Protein AF-C9DQM5-F1 (afdb_monomer_lite)

Sequence (58 aa):
TVFGGQPTKPDYRDVPCAVFSIPPLSVVGLSEQQALEEAKSDVLVYTSSFNPMKNSIS

Structure (mmCIF, N/CA/C/O backbone):
data_AF-C9DQM5-F1
#
_entry.id   AF-C9DQM5-F1
#
loop_
_atom_site.group_PDB
_atom_site.id
_atom_site.type_symbol
_atom_site.label_atom_id
_atom_site.label_alt_id
_atom_site.label_comp_id
_atom_site.label_asym_id
_atom_site.label_entity_id
_atom_site.label_seq_id
_atom_site.pdbx_PDB_ins_code
_atom_site.Cartn_x
_atom_site.Cartn_y
_atom_site.Cartn_z
_atom_site.occupancy
_atom_site.B_iso_or_equiv
_atom_site.auth_seq_id
_atom_site.auth_comp_id
_atom_site.auth_asym_id
_atom_site.auth_atom_id
_atom_site.pdbx_PDB_model_num
ATOM 1 N N . THR A 1 1 ? -29.747 8.112 -0.573 1.00 66.31 1 THR A N 1
ATOM 2 C CA . THR A 1 1 ? -29.356 7.781 -1.959 1.00 66.31 1 THR A CA 1
ATOM 3 C C . THR A 1 1 ? -30.451 8.242 -2.892 1.00 66.31 1 THR A C 1
ATOM 5 O O . THR A 1 1 ? -31.610 8.170 -2.512 1.00 66.31 1 THR A O 1
ATOM 8 N N . VAL A 1 2 ? -30.099 8.797 -4.057 1.00 77.50 2 VAL A N 1
ATOM 9 C CA . VAL A 1 2 ? -31.073 9.397 -4.996 1.00 77.50 2 VAL A CA 1
ATOM 10 C C . VAL A 1 2 ? -31.903 8.319 -5.716 1.00 77.50 2 VAL A C 1
ATOM 12 O O . VAL A 1 2 ? -33.029 8.577 -6.120 1.00 77.50 2 VAL A O 1
ATOM 15 N N . PHE A 1 3 ? -31.395 7.082 -5.787 1.00 81.19 3 PHE A N 1
ATOM 16 C CA . PHE A 1 3 ? -32.062 5.932 -6.402 1.00 81.19 3 PHE A CA 1
ATOM 17 C C . PHE A 1 3 ? -31.823 4.649 -5.586 1.00 81.19 3 PHE A C 1
ATOM 19 O O . PHE A 1 3 ? -30.817 4.536 -4.885 1.00 81.19 3 PHE A O 1
ATOM 26 N N . GLY A 1 4 ? -32.745 3.682 -5.669 1.00 80.44 4 GLY A N 1
ATOM 27 C CA . GLY A 1 4 ? -32.563 2.316 -5.149 1.00 80.44 4 GLY A CA 1
ATOM 28 C C . GLY A 1 4 ? -32.767 2.103 -3.643 1.00 80.44 4 GLY A C 1
ATOM 29 O O . GLY A 1 4 ? -32.680 0.968 -3.191 1.00 80.44 4 GLY A O 1
ATOM 30 N N . GLY A 1 5 ? -33.037 3.149 -2.853 1.00 85.31 5 GLY A N 1
ATOM 31 C CA . GLY A 1 5 ? -33.447 3.043 -1.439 1.00 85.31 5 GLY A CA 1
ATOM 32 C C . GLY A 1 5 ? -32.408 2.470 -0.463 1.00 85.31 5 GLY A C 1
ATOM 33 O O . GLY A 1 5 ? -32.636 2.497 0.740 1.00 85.31 5 GLY A O 1
ATOM 34 N N . GLN A 1 6 ? -31.264 1.991 -0.952 1.00 85.50 6 GLN A N 1
ATOM 35 C CA . GLN A 1 6 ? -30.178 1.461 -0.135 1.00 85.50 6 GLN A CA 1
ATOM 36 C C . GLN A 1 6 ? -29.172 2.576 0.166 1.00 85.50 6 GLN A C 1
ATOM 38 O O . GLN A 1 6 ? -28.510 3.057 -0.761 1.00 85.50 6 GLN A O 1
ATOM 43 N N . PRO A 1 7 ? -29.051 3.052 1.416 1.00 83.69 7 PRO A N 1
ATOM 44 C CA . PRO A 1 7 ? -28.030 4.022 1.780 1.00 83.69 7 PRO A CA 1
ATOM 45 C C . PRO A 1 7 ? -26.655 3.344 1.774 1.00 83.69 7 PRO A C 1
ATOM 47 O O . PRO A 1 7 ? -26.313 2.605 2.687 1.00 83.69 7 PRO A O 1
ATOM 50 N N . THR A 1 8 ? -25.855 3.596 0.737 1.00 86.75 8 THR A N 1
ATOM 51 C CA . THR A 1 8 ? -24.458 3.136 0.673 1.00 86.75 8 THR A CA 1
ATOM 52 C C . THR A 1 8 ? -23.539 4.303 1.012 1.00 86.75 8 THR A C 1
ATOM 54 O O . THR A 1 8 ? -23.570 5.326 0.324 1.00 86.75 8 THR A O 1
ATOM 57 N N . LYS A 1 9 ? -22.745 4.172 2.080 1.00 89.00 9 LYS A N 1
ATOM 58 C CA . LYS A 1 9 ? -21.708 5.145 2.446 1.00 89.00 9 LYS A CA 1
ATOM 59 C C . LYS A 1 9 ? -20.367 4.682 1.857 1.00 89.00 9 LYS A C 1
ATOM 61 O O . LYS A 1 9 ? -20.046 3.507 2.019 1.00 89.00 9 LYS A O 1
ATOM 66 N N . PRO A 1 10 ? -19.592 5.560 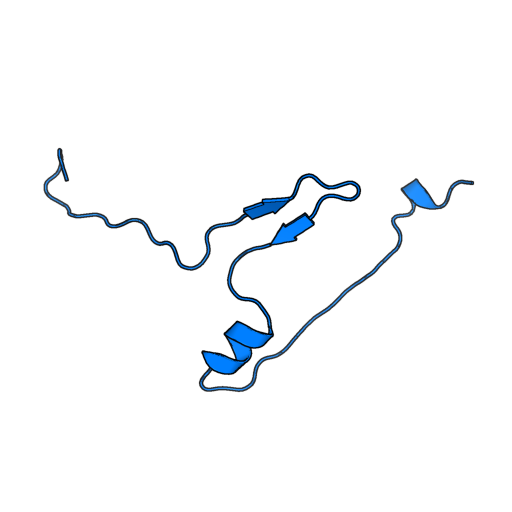1.198 1.00 89.44 10 PRO A N 1
ATOM 67 C CA . PRO A 1 10 ? -18.233 5.228 0.784 1.00 89.44 10 PRO A CA 1
ATOM 68 C C . PRO A 1 10 ? -17.351 4.934 2.003 1.00 89.44 10 PRO A C 1
ATOM 70 O O . PRO A 1 10 ? -17.421 5.640 3.014 1.00 89.44 10 PRO A O 1
ATOM 73 N N . ASP A 1 11 ? -16.540 3.884 1.898 1.00 92.69 11 ASP A N 1
ATOM 74 C CA . ASP A 1 11 ? -15.501 3.577 2.875 1.00 92.69 11 ASP A CA 1
ATOM 75 C C . ASP A 1 11 ? -14.255 4.413 2.569 1.00 92.69 11 ASP A C 1
ATOM 77 O O . ASP A 1 11 ? -13.805 4.486 1.425 1.00 92.69 11 ASP A O 1
ATOM 81 N N . TYR A 1 12 ? -13.729 5.069 3.598 1.00 92.50 12 TYR A N 1
ATOM 82 C CA .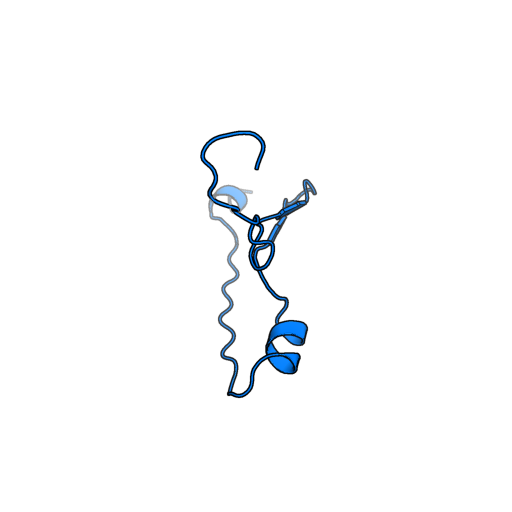 TYR A 1 12 ? -12.578 5.963 3.508 1.00 92.50 12 TYR A CA 1
ATOM 83 C C . TYR A 1 12 ? -11.345 5.422 4.233 1.00 92.50 12 TYR A C 1
ATOM 85 O O . TYR A 1 12 ? -10.344 6.129 4.312 1.00 92.50 12 TYR A O 1
ATOM 93 N N . ARG A 1 13 ? -11.407 4.204 4.782 1.00 91.19 13 ARG A N 1
ATOM 94 C CA . ARG A 1 13 ? -10.336 3.660 5.620 1.00 91.19 13 ARG A CA 1
ATOM 95 C C . ARG A 1 13 ? -9.032 3.424 4.851 1.00 91.19 13 ARG A C 1
ATOM 97 O O . ARG A 1 13 ? -7.981 3.843 5.314 1.00 91.19 13 ARG A O 1
ATOM 104 N N . ASP A 1 14 ? -9.113 2.819 3.667 1.00 92.69 14 ASP A N 1
ATOM 105 C CA . ASP A 1 14 ? -7.944 2.342 2.909 1.00 92.69 14 ASP A CA 1
ATOM 106 C C . ASP A 1 14 ? -7.915 2.896 1.476 1.00 92.69 14 ASP A C 1
ATOM 108 O O . ASP A 1 14 ? -7.698 2.178 0.498 1.00 92.69 14 ASP A O 1
ATOM 112 N N . VAL A 1 15 ? -8.172 4.198 1.330 1.00 95.50 15 VAL A N 1
ATOM 113 C CA . VAL A 1 15 ? -8.138 4.856 0.017 1.00 95.50 15 VAL A CA 1
ATOM 114 C C . VAL A 1 15 ? -6.682 4.977 -0.461 1.00 95.50 15 VAL A C 1
ATOM 116 O O . VAL A 1 15 ? -5.876 5.609 0.225 1.00 95.50 15 VAL A O 1
ATOM 119 N N . PRO A 1 16 ? -6.315 4.416 -1.628 1.00 94.88 16 PRO A N 1
ATOM 120 C CA . PRO A 1 16 ? -4.952 4.498 -2.141 1.00 94.88 16 PRO A CA 1
ATOM 121 C C . PRO A 1 16 ? -4.612 5.914 -2.618 1.00 94.88 16 PRO A C 1
ATOM 123 O O . PRO A 1 16 ? -5.440 6.587 -3.239 1.00 94.88 16 PRO A O 1
ATOM 126 N N . CYS A 1 17 ? -3.373 6.352 -2.389 1.00 94.50 17 CYS A N 1
ATOM 127 C CA . CYS A 1 17 ? -2.886 7.645 -2.861 1.00 94.50 17 CYS A CA 1
ATOM 128 C C . CYS A 1 17 ? -1.467 7.565 -3.447 1.00 94.50 17 CYS A C 1
ATOM 130 O O . CYS A 1 17 ? -0.708 6.623 -3.204 1.00 94.50 17 CYS A O 1
ATOM 132 N N . ALA A 1 18 ? -1.122 8.558 -4.271 1.00 96.19 18 ALA A N 1
ATOM 133 C CA . ALA A 1 18 ? 0.161 8.641 -4.956 1.00 96.19 18 ALA A CA 1
ATOM 134 C C . ALA A 1 18 ? 0.691 10.078 -4.978 1.00 96.19 18 ALA A C 1
ATOM 136 O O . ALA A 1 18 ? -0.070 11.036 -5.122 1.00 96.19 18 ALA A O 1
ATOM 137 N N . VAL A 1 19 ? 2.011 10.209 -4.875 1.00 97.00 19 VAL A N 1
ATOM 138 C CA . VAL A 1 19 ? 2.748 11.468 -4.993 1.00 97.00 19 VAL A CA 1
ATOM 139 C C . VAL A 1 19 ? 3.669 11.366 -6.205 1.00 97.00 19 VAL A C 1
ATOM 141 O O . VAL A 1 19 ? 4.555 10.512 -6.266 1.00 97.00 19 VAL A O 1
ATOM 144 N N . PHE A 1 20 ? 3.464 12.250 -7.181 1.00 96.19 20 PHE A N 1
ATOM 145 C CA . PHE A 1 20 ? 4.218 12.284 -8.439 1.00 96.19 20 PHE A CA 1
ATOM 146 C C . PHE A 1 20 ? 5.534 13.064 -8.300 1.00 96.19 20 PHE A C 1
ATOM 148 O O . PHE A 1 20 ? 5.775 14.047 -8.999 1.00 96.19 20 PHE A O 1
ATOM 155 N N . SER A 1 21 ? 6.378 12.633 -7.365 1.00 95.38 21 SER A N 1
ATOM 156 C CA . SER A 1 21 ? 7.771 13.073 -7.247 1.00 95.38 21 SER A CA 1
ATOM 157 C C . SER A 1 21 ? 8.687 12.288 -8.197 1.00 95.38 21 SER A C 1
ATOM 159 O O . SER A 1 21 ? 8.259 11.355 -8.876 1.00 95.38 21 SER A O 1
ATOM 161 N N . ILE A 1 22 ? 9.968 12.657 -8.252 1.00 92.62 22 ILE A N 1
ATOM 162 C CA . ILE A 1 22 ? 11.010 11.889 -8.943 1.00 92.62 22 ILE A CA 1
ATOM 163 C C . ILE A 1 22 ? 11.997 11.416 -7.863 1.00 92.62 22 ILE A C 1
ATOM 165 O O . ILE A 1 22 ? 12.801 12.234 -7.414 1.00 92.62 22 ILE A O 1
ATOM 169 N N . PRO A 1 23 ? 11.944 10.147 -7.405 1.00 90.81 23 PRO A N 1
ATOM 170 C CA . PRO A 1 23 ? 11.057 9.051 -7.824 1.00 90.81 23 PRO A CA 1
ATOM 171 C C . PRO A 1 23 ? 9.621 9.170 -7.264 1.00 90.81 23 PRO A C 1
ATOM 173 O O . PRO A 1 23 ? 9.426 9.823 -6.237 1.00 90.81 23 PRO A O 1
ATOM 176 N N . PRO A 1 24 ? 8.611 8.558 -7.913 1.00 93.94 24 PRO A N 1
ATOM 177 C CA . PRO A 1 24 ? 7.225 8.595 -7.446 1.00 93.94 24 PRO A CA 1
ATOM 178 C C . PRO A 1 24 ? 7.020 7.722 -6.201 1.00 93.94 24 PRO A C 1
ATOM 180 O O . PRO A 1 24 ? 7.737 6.741 -5.997 1.00 93.94 24 PRO A O 1
ATOM 183 N N . LEU A 1 25 ? 6.007 8.058 -5.401 1.00 94.94 25 LEU A N 1
ATOM 184 C CA . LEU A 1 25 ? 5.622 7.340 -4.183 1.00 94.94 25 LEU A CA 1
ATOM 185 C C . LEU A 1 25 ? 4.140 6.955 -4.236 1.00 94.94 25 LEU A C 1
ATOM 187 O O . LEU A 1 25 ? 3.311 7.721 -4.724 1.00 94.94 25 LEU A O 1
ATOM 191 N N . SER A 1 26 ? 3.798 5.795 -3.686 1.00 94.25 26 SER A N 1
ATOM 192 C CA . SER A 1 26 ? 2.419 5.326 -3.517 1.00 94.25 26 SER A CA 1
ATOM 193 C C . SER A 1 26 ? 2.237 4.711 -2.138 1.00 94.25 26 SER A C 1
ATOM 195 O O . SER A 1 26 ? 3.086 3.923 -1.719 1.00 94.25 26 SER A O 1
ATOM 197 N N . VAL A 1 27 ? 1.136 5.030 -1.460 1.00 95.25 27 VAL A N 1
ATOM 198 C CA . VAL A 1 27 ? 0.808 4.490 -0.132 1.00 95.25 27 VAL A CA 1
ATOM 199 C C . VAL A 1 27 ? -0.686 4.179 -0.035 1.00 95.25 27 VAL A C 1
ATOM 201 O O . VAL A 1 27 ? -1.504 4.757 -0.754 1.00 95.25 27 VAL A O 1
ATOM 204 N N . VAL A 1 28 ? -1.040 3.238 0.838 1.00 95.25 28 VAL A N 1
ATOM 205 C CA . VAL A 1 28 ? -2.423 2.828 1.113 1.00 95.25 28 VAL A CA 1
ATOM 206 C C . VAL A 1 28 ? -2.546 2.537 2.605 1.00 95.25 28 VAL A C 1
ATOM 208 O O . VAL A 1 28 ? -1.653 1.907 3.168 1.00 95.25 28 VAL A O 1
ATOM 211 N N . GLY A 1 29 ? -3.650 2.958 3.220 1.00 93.81 29 GLY A N 1
ATOM 212 C CA . GLY A 1 29 ? -3.947 2.668 4.622 1.00 93.81 29 GLY A CA 1
ATOM 213 C C . GLY A 1 29 ? -3.135 3.514 5.607 1.00 93.81 29 GLY A C 1
ATOM 214 O O . GLY A 1 29 ? -2.828 4.679 5.345 1.00 93.81 29 GLY A O 1
ATOM 215 N N . LEU A 1 30 ? -2.833 2.927 6.765 1.00 93.19 30 LEU A N 1
ATOM 216 C CA . LEU A 1 30 ? -2.207 3.599 7.906 1.00 93.19 30 LEU A CA 1
ATOM 217 C C . LEU A 1 30 ? -0.680 3.661 7.794 1.00 93.19 30 LEU A C 1
ATOM 219 O O . LEU A 1 30 ? -0.039 2.765 7.242 1.00 93.19 30 LEU A O 1
ATOM 223 N N . SER A 1 31 ? -0.083 4.685 8.403 1.00 92.81 31 SER A N 1
ATOM 224 C CA . SER A 1 31 ? 1.352 4.675 8.697 1.00 92.81 31 SER A CA 1
ATOM 225 C C . SER A 1 31 ? 1.675 3.686 9.821 1.00 92.81 31 SER A C 1
ATOM 227 O O . SER A 1 31 ? 0.814 3.352 10.632 1.00 92.81 31 SER A O 1
ATOM 229 N N . GLU A 1 32 ? 2.933 3.255 9.927 1.00 92.12 32 GLU A N 1
ATOM 230 C CA . GLU A 1 32 ? 3.381 2.373 11.017 1.00 92.12 32 GLU A CA 1
ATOM 231 C C . GLU A 1 32 ? 3.057 2.955 12.404 1.00 92.12 32 GLU A C 1
ATOM 233 O O . GLU A 1 32 ? 2.608 2.236 13.292 1.00 92.12 32 GLU A O 1
ATOM 238 N N . GLN A 1 33 ? 3.211 4.273 12.579 1.00 90.81 33 GLN A N 1
ATOM 239 C CA . GLN A 1 33 ? 2.887 4.958 13.834 1.00 90.81 33 GLN A CA 1
ATOM 240 C C . GLN A 1 33 ? 1.383 4.954 14.126 1.00 90.81 33 GLN A C 1
ATOM 242 O O . GLN A 1 33 ? 0.984 4.697 15.257 1.00 90.81 33 GLN A O 1
ATOM 247 N N . GLN A 1 34 ? 0.550 5.206 13.113 1.00 91.38 34 GLN A N 1
ATOM 248 C CA . GLN A 1 34 ? -0.908 5.145 13.260 1.00 91.38 34 GLN A CA 1
ATOM 249 C C . GLN A 1 34 ? -1.376 3.715 13.537 1.00 91.38 34 GLN A C 1
ATOM 251 O O . GLN A 1 34 ? -2.244 3.499 14.376 1.00 91.38 34 GLN A O 1
ATOM 256 N N . ALA A 1 35 ? -0.761 2.728 12.883 1.00 91.12 35 ALA A N 1
ATOM 257 C CA . ALA A 1 35 ? -1.034 1.324 13.136 1.00 91.12 35 ALA A CA 1
ATOM 258 C C . ALA A 1 35 ? -0.682 0.938 14.578 1.00 91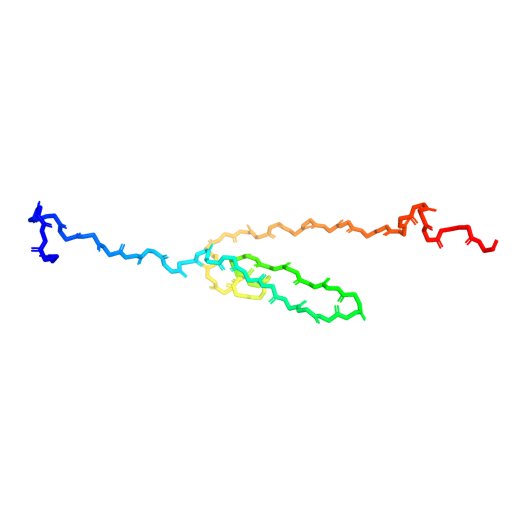.12 35 ALA A C 1
ATOM 260 O O . ALA A 1 35 ? -1.452 0.220 15.199 1.00 91.12 35 ALA A O 1
ATOM 261 N N . LEU A 1 36 ? 0.423 1.441 15.136 1.00 89.94 36 LEU A N 1
ATOM 262 C CA . LEU A 1 36 ? 0.782 1.223 16.543 1.00 89.94 36 LEU A CA 1
ATOM 263 C C . LEU A 1 36 ? -0.210 1.867 17.523 1.00 89.94 36 LEU A C 1
ATOM 265 O O . LEU A 1 36 ? -0.461 1.299 18.582 1.00 89.94 36 LEU A O 1
ATOM 269 N N . GLU A 1 37 ? -0.767 3.033 17.192 1.00 90.88 37 GLU A N 1
ATOM 270 C CA . GLU A 1 37 ? -1.756 3.715 18.037 1.00 90.88 37 GLU A CA 1
ATOM 271 C C . GLU A 1 37 ? -3.132 3.028 17.994 1.00 90.88 37 GLU A C 1
ATOM 273 O O . GLU A 1 37 ? -3.801 2.896 19.020 1.00 90.88 37 GLU A O 1
ATOM 278 N N . GLU A 1 38 ? -3.557 2.560 16.816 1.00 90.88 38 GLU A N 1
ATOM 279 C CA . GLU A 1 38 ? -4.865 1.924 16.625 1.00 90.88 38 GLU A CA 1
ATOM 280 C C . GLU A 1 38 ? -4.872 0.419 16.935 1.00 90.88 38 GLU A C 1
ATOM 282 O O . GLU A 1 38 ? -5.923 -0.146 17.275 1.00 90.88 38 GLU A O 1
ATOM 287 N N . ALA A 1 39 ? -3.731 -0.260 16.799 1.00 88.19 39 ALA A N 1
ATOM 288 C CA . ALA A 1 39 ? -3.648 -1.692 17.028 1.00 88.19 39 ALA A CA 1
ATOM 289 C C . ALA A 1 39 ? -3.771 -2.016 18.520 1.00 88.19 39 ALA A C 1
ATOM 291 O O . ALA A 1 39 ? -3.069 -1.495 19.379 1.00 88.19 39 ALA A O 1
ATOM 292 N N . LYS A 1 40 ? -4.654 -2.969 18.825 1.00 82.19 40 LYS A N 1
ATOM 293 C CA . LYS A 1 40 ? -4.809 -3.552 20.169 1.00 82.19 40 LYS A CA 1
ATOM 294 C C . LYS A 1 40 ? -3.890 -4.761 20.391 1.00 82.19 40 LYS A C 1
ATOM 296 O O . LYS A 1 40 ? -4.063 -5.489 21.365 1.00 82.19 40 LYS A O 1
ATOM 301 N N . SER A 1 41 ? -2.986 -5.019 19.451 1.00 85.69 41 SER A N 1
ATOM 302 C CA . SER A 1 41 ? -2.130 -6.202 19.363 1.00 85.69 41 SER A CA 1
ATOM 303 C C . SER A 1 41 ? -0.787 -5.839 18.735 1.00 85.69 41 SER A C 1
ATOM 305 O O . SER A 1 41 ? -0.630 -4.742 18.202 1.00 85.69 41 SER A O 1
ATOM 307 N N . ASP A 1 42 ? 0.154 -6.781 18.744 1.00 89.94 42 ASP A N 1
ATOM 308 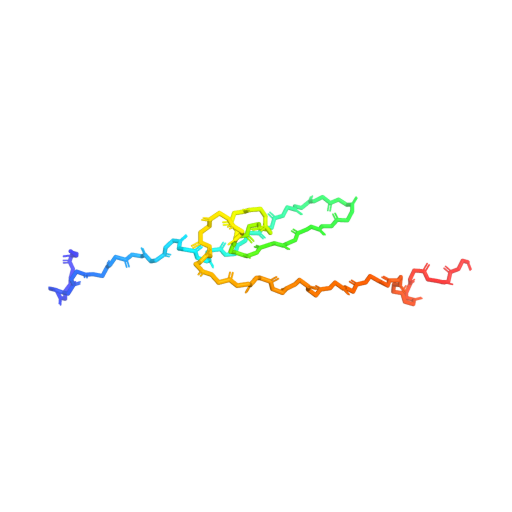C CA . ASP A 1 42 ? 1.474 -6.587 18.146 1.00 89.94 42 ASP A CA 1
ATOM 309 C C . ASP A 1 42 ? 1.388 -6.296 16.637 1.00 89.94 42 ASP A C 1
ATOM 311 O O . ASP A 1 42 ? 0.635 -6.940 15.899 1.00 89.94 42 ASP A O 1
ATOM 315 N N . VAL A 1 43 ? 2.180 -5.320 16.183 1.00 92.50 43 VAL A N 1
ATOM 316 C CA . VAL A 1 43 ? 2.301 -4.910 14.777 1.00 92.50 43 VAL A CA 1
ATOM 317 C C . VAL A 1 43 ? 3.606 -5.464 14.209 1.00 92.50 43 VAL A C 1
ATOM 319 O O . VAL A 1 43 ? 4.675 -5.260 14.782 1.00 92.50 43 VAL A O 1
ATOM 322 N N . LEU A 1 44 ? 3.529 -6.148 13.065 1.00 93.75 44 LEU A N 1
ATOM 323 C CA . LEU A 1 44 ? 4.693 -6.661 12.340 1.00 93.75 44 LEU A CA 1
ATOM 324 C C . LEU A 1 44 ? 4.962 -5.799 11.106 1.00 93.75 44 LEU A C 1
ATOM 326 O O . LEU A 1 44 ? 4.073 -5.600 10.279 1.00 93.75 44 LEU A O 1
ATOM 330 N N . VAL A 1 45 ? 6.199 -5.325 10.971 1.00 93.88 45 VAL A N 1
ATOM 331 C CA . VAL A 1 45 ? 6.640 -4.473 9.861 1.00 93.88 45 VAL A CA 1
ATOM 332 C C . VAL A 1 45 ? 7.583 -5.261 8.956 1.00 93.88 45 VAL A C 1
ATOM 334 O O . VAL A 1 45 ? 8.589 -5.804 9.412 1.00 93.88 45 VAL A O 1
ATOM 337 N N . TYR A 1 46 ? 7.270 -5.302 7.661 1.00 96.06 46 TYR A N 1
ATOM 338 C CA . TYR A 1 46 ? 8.079 -5.962 6.639 1.00 96.06 46 TYR A CA 1
ATOM 339 C C . TYR A 1 46 ? 8.570 -4.926 5.631 1.00 96.06 46 TYR A C 1
ATOM 341 O O . TYR A 1 46 ? 7.765 -4.216 5.032 1.00 96.06 46 TYR A O 1
ATOM 349 N N . THR A 1 47 ? 9.883 -4.856 5.411 1.00 95.62 47 THR A N 1
ATOM 350 C CA . THR A 1 47 ? 10.492 -3.900 4.478 1.00 95.62 47 THR A CA 1
ATOM 351 C C . THR A 1 47 ? 11.409 -4.610 3.487 1.00 95.62 47 THR A C 1
ATOM 353 O O . TH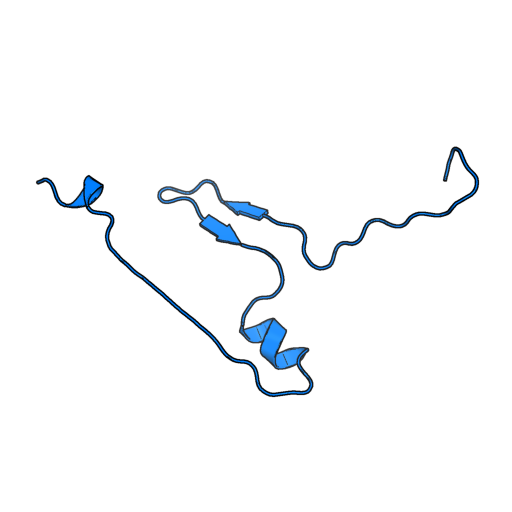R A 1 47 ? 12.076 -5.593 3.807 1.00 95.62 47 THR A O 1
ATOM 356 N N . SER A 1 48 ? 11.430 -4.119 2.248 1.00 96.00 48 SER A N 1
ATOM 357 C CA . SER A 1 48 ? 12.354 -4.572 1.211 1.00 96.00 48 SER A CA 1
ATOM 358 C C . SER A 1 48 ? 12.782 -3.375 0.375 1.00 96.00 48 SER A C 1
ATOM 360 O O . SER A 1 48 ? 11.943 -2.613 -0.101 1.00 96.00 48 SER A O 1
ATOM 362 N N . SER A 1 49 ? 14.090 -3.196 0.217 1.00 92.94 49 SER A N 1
ATOM 363 C CA . SER A 1 49 ? 14.676 -2.138 -0.599 1.00 92.94 49 SER A CA 1
ATOM 364 C C . SER A 1 49 ? 15.712 -2.755 -1.524 1.00 92.94 49 SER A C 1
ATOM 366 O O . SER A 1 49 ? 16.559 -3.535 -1.083 1.00 92.94 49 SER A O 1
ATOM 368 N N . PHE A 1 50 ? 15.629 -2.436 -2.812 1.00 93.19 50 PHE A N 1
ATOM 369 C CA . PHE A 1 50 ? 16.573 -2.910 -3.814 1.00 93.19 50 PHE A CA 1
ATOM 370 C C . PHE A 1 50 ? 16.748 -1.870 -4.919 1.00 93.19 50 PHE A C 1
ATOM 372 O O . PHE A 1 50 ? 15.831 -1.114 -5.236 1.00 93.19 50 PHE A O 1
ATOM 379 N N . ASN A 1 51 ? 17.930 -1.863 -5.533 1.00 88.50 51 ASN A N 1
ATOM 380 C CA . ASN A 1 51 ? 18.194 -1.067 -6.724 1.00 88.50 51 ASN A CA 1
ATOM 381 C C . ASN A 1 51 ? 17.795 -1.881 -7.965 1.00 88.50 51 ASN A C 1
ATOM 383 O O . ASN A 1 51 ? 18.362 -2.956 -8.180 1.00 88.50 51 ASN A O 1
ATOM 387 N N . PRO A 1 52 ? 16.838 -1.418 -8.791 1.00 88.81 52 PRO A N 1
ATOM 388 C CA . PRO A 1 52 ? 16.454 -2.132 -10.003 1.00 88.81 52 PRO A CA 1
ATOM 389 C C . PRO A 1 52 ? 17.639 -2.277 -10.963 1.00 88.81 52 PRO A C 1
ATOM 391 O O . PRO A 1 52 ? 18.351 -1.307 -11.213 1.00 88.81 52 PRO A O 1
ATOM 394 N N . MET A 1 53 ? 17.802 -3.451 -11.582 1.00 86.56 53 MET A N 1
ATOM 395 C CA . MET A 1 53 ? 18.889 -3.718 -12.544 1.00 86.56 53 MET A CA 1
ATOM 396 C C . MET A 1 53 ? 18.909 -2.737 -13.728 1.00 86.56 53 MET A C 1
ATOM 398 O O . MET A 1 53 ? 19.957 -2.447 -14.290 1.00 86.56 53 MET A O 1
ATOM 402 N N . LYS A 1 54 ? 17.756 -2.1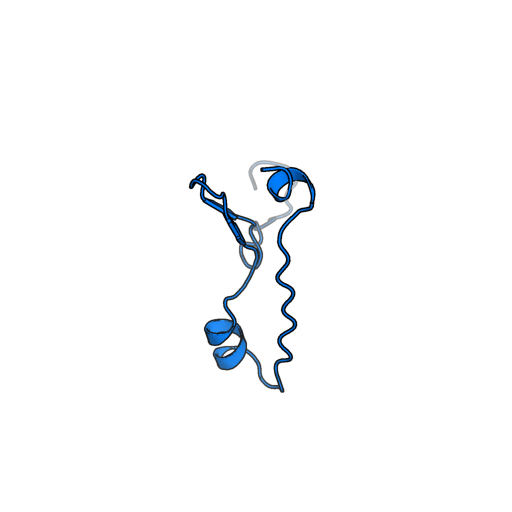70 -14.102 1.00 76.69 54 LYS A N 1
ATOM 403 C CA . LYS A 1 54 ? 17.691 -1.134 -15.145 1.00 76.69 54 LYS A CA 1
ATOM 404 C C . LYS A 1 54 ? 18.514 0.116 -14.790 1.00 76.69 54 LYS A C 1
ATOM 406 O O . LYS A 1 54 ? 19.014 0.774 -15.692 1.00 76.69 54 LYS A O 1
ATOM 411 N N . ASN A 1 55 ? 18.686 0.410 -13.501 1.00 67.81 55 ASN A N 1
ATOM 412 C CA . ASN A 1 55 ? 19.497 1.525 -13.011 1.00 67.81 55 ASN A CA 1
ATOM 413 C C . ASN A 1 55 ? 20.965 1.125 -12.757 1.00 67.81 55 ASN A C 1
ATOM 415 O O . ASN A 1 55 ? 21.731 1.955 -12.280 1.00 67.81 55 ASN A O 1
ATOM 419 N N . SER A 1 56 ? 21.363 -0.128 -13.027 1.00 59.41 56 SER A N 1
ATOM 420 C CA . SER A 1 56 ? 22.724 -0.626 -12.767 1.00 59.41 56 SER A CA 1
ATOM 421 C C . SER A 1 56 ? 23.633 -0.652 -14.000 1.00 59.41 56 SER A C 1
ATOM 423 O O . SER A 1 56 ? 24.766 -1.114 -13.893 1.00 59.41 56 SER A O 1
ATOM 425 N N . ILE A 1 57 ? 23.156 -0.202 -15.165 1.00 58.00 57 ILE A N 1
ATOM 426 C CA . ILE A 1 57 ? 24.009 0.036 -16.335 1.00 58.00 57 ILE A CA 1
ATOM 427 C C . ILE A 1 57 ? 24.499 1.490 -16.301 1.00 58.00 57 ILE A C 1
ATOM 429 O O . ILE A 1 57 ? 23.733 2.420 -16.546 1.00 58.00 57 ILE A O 1
ATOM 433 N N . SER A 1 58 ? 25.764 1.665 -15.913 1.00 56.09 58 SER A N 1
ATOM 434 C CA . SER A 1 58 ? 26.512 2.918 -16.068 1.00 56.09 58 SER A CA 1
ATOM 435 C C . SER A 1 58 ? 27.136 3.022 -17.451 1.00 56.09 58 SER A C 1
ATOM 437 O O . SER A 1 58 ? 27.388 1.963 -18.070 1.00 56.09 58 SER A O 1
#

Secondary structure (DSSP, 8-state):
--SSS--PPPP-TT--EEE--SS-EEE-S--HHHHHHH-SS-----------GGG---

Radius of gyration: 18.81 Å; chains: 1; bounding box: 60×20×36 Å

InterPro domains:
  IPR016156 FAD/NAD-linked reductase, dimerisation domain superfamily [SSF55424] (11-55)
  IPR036188 FAD/NAD(P)-binding domain superfamily [G3DSA:3.50.50.60] (1-58)
  IPR046952 Glutathione reductase/thioredoxin reductase-like [PTHR42737] (2-57)

Foldseek 3Di:
DVDDPDDDDDDDQWDKDKDVDVVIDIDTGDDPVVCVVPDPDDDDDDDDDDDDVVVVDD

Organism: Oryza rufipogon (NCBI:txid4529)

pLDDT: mean 88.27, std 9.52, range [56.09, 97.0]